Protein AF-A0A960XLK5-F1 (afdb_monomer)

pLDDT: mean 72.07, std 20.61, range [27.17, 97.19]

Foldseek 3Di:
DDDPQPKDKDKDAVDDDPDDDDPDPDADEPDDDDADKDKDFDAAQWKKFKWKDLDQVCPRHIDTQDMDHHNHRIHIYGGDDPPDGMIIIIIGTCVVVQQVWDWDDDDQFIKTAGNDAFKWKALDPVDPIDGDPPDDPGIDTDHDPPRDMDIDGDD

Sequence (155 aa):
DGRGFGGNLFIVGASPVLTPWQAAGGARALHGIGGPTIGVHGHAGEQYLLQGSATVDGSGGWTNLGLLSMTEDYDEFEITPPASGHRFLRLLTTEAFDPGLDIAPGTGGLILHWNSGVLESAPTVKGPWSAVPGASAPEHSLAPTGAGEFYRVRQ

Structure (mmCIF, N/CA/C/O backbone):
data_AF-A0A960XLK5-F1
#
_entry.id   AF-A0A960XLK5-F1
#
loop_
_atom_site.group_PDB
_atom_site.id
_atom_site.type_symbol
_atom_site.label_atom_id
_atom_site.label_alt_id
_atom_site.label_comp_id
_atom_site.label_asym_id
_atom_site.label_entity_id
_atom_site.label_seq_id
_atom_site.pdbx_PDB_ins_code
_atom_site.Cartn_x
_atom_site.Cartn_y
_atom_site.Cartn_z
_atom_site.occupancy
_atom_site.B_iso_or_equiv
_atom_site.auth_seq_id
_atom_site.auth_comp_id
_atom_site.auth_asym_id
_atom_site.auth_atom_id
_atom_site.pdbx_PDB_model_num
ATOM 1 N N . ASP A 1 1 ? 18.653 -11.010 16.904 1.00 32.41 1 ASP A N 1
ATOM 2 C CA . ASP A 1 1 ? 18.791 -12.108 15.932 1.00 32.41 1 ASP A CA 1
ATOM 3 C C . ASP A 1 1 ? 18.206 -11.730 14.593 1.00 32.41 1 ASP A C 1
ATOM 5 O O . ASP A 1 1 ? 17.065 -11.288 14.514 1.00 32.41 1 ASP A O 1
ATOM 9 N N . GLY A 1 2 ? 19.070 -11.755 13.580 1.00 36.84 2 GLY A N 1
ATOM 10 C CA . GLY A 1 2 ? 18.859 -11.126 12.283 1.00 36.84 2 GLY A CA 1
ATOM 11 C C . GLY A 1 2 ? 17.778 -11.803 11.451 1.00 36.84 2 GLY A C 1
ATOM 12 O O . GLY A 1 2 ? 17.891 -12.976 11.108 1.00 36.84 2 GLY A O 1
ATOM 13 N N . ARG A 1 3 ? 16.770 -11.024 11.057 1.00 29.72 3 ARG A N 1
ATOM 14 C CA . ARG A 1 3 ? 15.952 -11.332 9.884 1.00 29.72 3 ARG A CA 1
ATOM 15 C C . ARG A 1 3 ? 16.617 -10.638 8.702 1.00 29.72 3 ARG A C 1
ATOM 17 O O . ARG A 1 3 ? 16.526 -9.422 8.563 1.00 29.72 3 ARG A O 1
ATOM 24 N N . GLY A 1 4 ? 17.388 -11.396 7.928 1.00 27.17 4 GLY A N 1
ATOM 25 C CA . GLY A 1 4 ? 17.949 -10.908 6.676 1.00 27.17 4 GLY A CA 1
ATOM 26 C C . GLY A 1 4 ? 16.807 -10.577 5.723 1.00 27.17 4 GLY A C 1
ATOM 27 O O . GLY A 1 4 ? 15.987 -11.441 5.424 1.00 27.17 4 GLY A O 1
ATOM 28 N N . PHE A 1 5 ? 16.735 -9.328 5.272 1.00 31.38 5 PHE A N 1
ATOM 29 C CA . PHE A 1 5 ? 15.846 -8.934 4.187 1.00 31.38 5 PHE A CA 1
ATOM 30 C C . PHE A 1 5 ? 16.358 -9.601 2.906 1.00 31.38 5 PHE A C 1
ATOM 32 O O . PHE A 1 5 ? 17.310 -9.126 2.289 1.00 31.38 5 PHE A O 1
ATOM 39 N N . GLY A 1 6 ? 15.779 -10.750 2.555 1.00 30.56 6 GLY A N 1
ATOM 40 C CA . GLY A 1 6 ? 16.059 -11.474 1.317 1.00 30.56 6 GLY A CA 1
ATOM 41 C C . GLY A 1 6 ? 15.451 -10.742 0.127 1.00 30.56 6 GLY A C 1
ATOM 42 O O . GLY A 1 6 ? 14.412 -11.141 -0.381 1.00 30.56 6 GLY A O 1
ATOM 43 N N . GLY A 1 7 ? 16.066 -9.633 -0.275 1.00 35.34 7 GLY A N 1
ATOM 44 C CA . GLY A 1 7 ? 15.733 -8.924 -1.504 1.00 35.34 7 GLY A CA 1
ATOM 45 C C . GLY A 1 7 ? 16.830 -9.145 -2.536 1.00 35.34 7 GLY A C 1
ATOM 46 O O . GLY A 1 7 ? 18.003 -8.902 -2.257 1.00 35.34 7 GLY A O 1
ATOM 47 N N . ASN A 1 8 ? 16.458 -9.575 -3.740 1.00 48.22 8 ASN A N 1
ATOM 48 C CA . ASN A 1 8 ? 17.365 -9.530 -4.882 1.00 48.22 8 ASN A CA 1
ATOM 49 C C . ASN A 1 8 ? 17.561 -8.054 -5.284 1.00 48.22 8 ASN A C 1
ATOM 51 O O . ASN A 1 8 ? 16.585 -7.333 -5.509 1.00 48.22 8 ASN A O 1
ATOM 55 N N . LEU A 1 9 ? 18.814 -7.588 -5.312 1.00 47.75 9 LEU A N 1
ATOM 56 C CA . LEU A 1 9 ? 19.186 -6.249 -5.775 1.00 47.75 9 LEU A CA 1
ATOM 57 C C . LEU A 1 9 ? 19.424 -6.303 -7.283 1.00 47.75 9 LEU A C 1
ATOM 59 O O . LEU A 1 9 ? 20.339 -6.987 -7.740 1.00 47.75 9 LEU A O 1
ATOM 63 N N . PHE A 1 10 ? 18.649 -5.538 -8.044 1.00 58.59 10 PHE A N 1
ATOM 64 C CA . PHE A 1 10 ? 18.827 -5.416 -9.489 1.00 58.59 10 PHE A CA 1
ATOM 65 C C . PHE A 1 10 ? 19.336 -4.012 -9.829 1.00 58.59 10 PHE A C 1
ATOM 67 O O . PHE A 1 10 ? 18.843 -3.012 -9.301 1.00 58.59 10 PHE A O 1
ATOM 74 N N . ILE A 1 11 ? 20.330 -3.927 -10.714 1.00 50.28 11 ILE A N 1
ATOM 75 C CA . ILE A 1 11 ? 20.902 -2.660 -11.182 1.00 50.28 11 ILE A CA 1
ATOM 76 C C . ILE A 1 11 ? 20.377 -2.401 -12.590 1.00 50.28 11 ILE A C 1
ATOM 78 O O . ILE A 1 11 ? 20.726 -3.120 -13.523 1.00 50.28 11 ILE A O 1
ATOM 82 N N . VAL A 1 12 ? 19.578 -1.349 -12.756 1.00 49.34 12 VAL A N 1
ATOM 83 C CA . VAL A 1 12 ? 19.135 -0.878 -14.071 1.00 49.34 12 VAL A CA 1
ATOM 84 C C . VAL A 1 12 ? 19.897 0.405 -14.383 1.00 49.34 12 VAL A C 1
ATOM 86 O O . VAL A 1 12 ? 19.712 1.437 -13.740 1.00 49.34 12 VAL A O 1
ATOM 89 N N . GLY A 1 13 ? 20.803 0.348 -15.353 1.00 35.44 13 GLY A N 1
ATOM 90 C CA . GLY A 1 13 ? 21.462 1.532 -15.903 1.00 35.44 13 GLY A CA 1
ATOM 91 C C . GLY A 1 13 ? 21.178 1.662 -17.394 1.00 35.44 13 GLY A C 1
ATOM 92 O O . GLY A 1 13 ? 20.867 0.675 -18.052 1.00 35.44 13 GLY A O 1
ATOM 93 N N . ALA A 1 14 ? 21.365 2.865 -17.943 1.00 39.59 14 ALA A N 1
ATOM 94 C CA . ALA A 1 14 ? 21.342 3.096 -19.393 1.00 39.59 14 ALA A CA 1
ATOM 95 C C . ALA A 1 14 ? 22.438 2.300 -20.143 1.00 39.59 14 ALA A C 1
ATOM 97 O O . ALA A 1 14 ? 22.398 2.180 -21.363 1.00 39.59 14 ALA A O 1
ATOM 98 N N . SER A 1 15 ? 23.407 1.742 -19.409 1.00 40.72 15 SER A N 1
ATOM 99 C CA . SER A 1 15 ? 24.261 0.613 -19.789 1.00 40.72 15 SER A CA 1
ATOM 100 C C . SER A 1 15 ? 24.944 0.064 -18.530 1.00 40.72 15 SER A C 1
ATOM 102 O O . SER A 1 15 ? 25.762 0.760 -17.928 1.00 40.72 15 SER A O 1
ATOM 104 N N . PRO A 1 16 ? 24.595 -1.154 -18.091 1.00 33.88 16 PRO A N 1
ATOM 105 C CA . PRO A 1 16 ? 25.636 -2.099 -17.713 1.00 33.88 16 PRO A CA 1
ATOM 106 C C . PRO A 1 16 ? 25.314 -3.496 -18.257 1.00 33.88 16 PRO A C 1
ATOM 108 O O . PRO A 1 16 ? 24.254 -4.065 -18.012 1.00 33.88 16 PRO A O 1
ATOM 111 N N . VAL A 1 17 ? 26.263 -4.056 -19.003 1.00 36.41 17 VAL A N 1
ATOM 112 C CA . VAL A 1 17 ? 26.255 -5.464 -19.399 1.00 36.41 17 VAL A CA 1
ATOM 113 C C . VAL A 1 17 ? 26.544 -6.318 -18.168 1.00 36.41 17 VAL A C 1
ATOM 115 O O . VAL A 1 17 ? 27.634 -6.214 -17.617 1.00 36.41 17 VAL A O 1
ATOM 118 N N . LEU A 1 18 ? 25.608 -7.198 -17.814 1.00 29.12 18 LEU A N 1
ATOM 119 C CA . LEU A 1 18 ? 25.865 -8.600 -17.456 1.00 29.12 18 LEU A CA 1
ATOM 120 C C . LEU A 1 18 ? 24.699 -9.430 -18.042 1.00 29.12 18 LEU A C 1
ATOM 122 O O . LEU A 1 18 ? 23.699 -9.686 -17.387 1.00 29.12 18 LEU A O 1
ATOM 126 N N . THR A 1 19 ? 24.778 -9.725 -19.341 1.00 29.92 19 THR A N 1
ATOM 127 C CA . THR A 1 19 ? 23.780 -10.434 -20.180 1.00 29.92 19 THR A CA 1
ATOM 128 C C . THR A 1 19 ? 23.570 -11.922 -19.811 1.00 29.92 19 THR A C 1
ATOM 130 O O . THR A 1 19 ? 24.454 -12.480 -19.164 1.00 29.92 19 THR A O 1
ATOM 133 N N . PRO A 1 20 ? 22.501 -12.613 -20.291 1.00 33.09 20 PRO A N 1
ATOM 13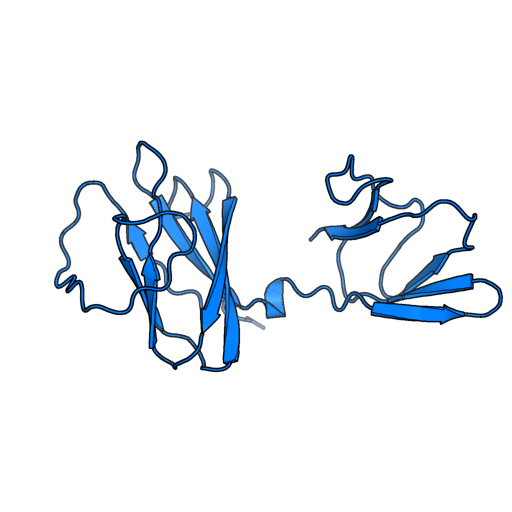4 C CA . PRO A 1 20 ? 21.582 -12.208 -21.352 1.00 33.09 20 PRO A CA 1
ATOM 135 C C . PRO A 1 20 ? 20.151 -11.979 -20.868 1.00 33.09 20 PRO A C 1
ATOM 137 O O . PRO A 1 20 ? 19.408 -12.886 -20.518 1.00 33.09 20 PRO A O 1
ATOM 140 N N . TRP A 1 21 ? 19.773 -10.714 -20.978 1.00 45.22 21 TRP A N 1
ATOM 141 C CA . TRP A 1 21 ? 18.425 -10.282 -21.288 1.00 45.22 21 TRP A CA 1
ATOM 142 C C . TRP A 1 21 ? 17.925 -11.055 -22.521 1.00 45.22 21 TRP A C 1
ATOM 144 O O . TRP A 1 21 ? 18.449 -10.876 -23.624 1.00 45.22 21 TRP A O 1
ATOM 154 N N . GLN A 1 22 ? 16.945 -11.932 -22.341 1.00 27.25 22 GLN A N 1
ATOM 155 C CA . GLN A 1 22 ? 16.116 -12.415 -23.435 1.00 27.25 22 GLN A CA 1
ATOM 156 C C . GLN A 1 22 ? 14.695 -11.963 -23.146 1.00 27.25 22 GLN A C 1
ATOM 158 O O . GLN A 1 22 ? 14.089 -12.407 -22.185 1.00 27.25 22 GLN A O 1
ATOM 163 N N . ALA A 1 23 ? 14.183 -11.064 -23.984 1.00 36.81 23 ALA A N 1
ATOM 164 C CA . ALA A 1 23 ? 12.753 -10.843 -24.076 1.00 36.81 23 ALA A CA 1
ATOM 165 C C . ALA A 1 23 ? 12.138 -12.128 -24.646 1.00 36.81 23 ALA A C 1
ATOM 167 O O . ALA A 1 23 ? 12.244 -12.386 -25.848 1.00 36.81 23 ALA A O 1
ATOM 168 N N . ALA A 1 24 ? 11.544 -12.952 -23.788 1.00 28.06 24 ALA A N 1
ATOM 169 C CA . ALA A 1 24 ? 10.701 -14.058 -24.206 1.00 28.06 24 ALA A CA 1
ATOM 170 C C . ALA A 1 24 ? 9.245 -13.672 -23.925 1.00 28.06 24 ALA A C 1
ATOM 172 O O . ALA A 1 24 ? 8.898 -13.197 -22.850 1.00 28.06 24 ALA A O 1
ATOM 173 N N . GLY A 1 25 ? 8.400 -13.784 -24.951 1.00 32.41 25 GLY A N 1
ATOM 174 C CA . GLY A 1 25 ? 7.017 -13.318 -24.916 1.00 32.41 25 GLY A CA 1
ATOM 175 C C . GLY A 1 25 ? 6.244 -13.856 -23.711 1.00 32.41 25 GLY A C 1
ATOM 176 O O . GLY A 1 25 ? 6.167 -15.063 -23.511 1.00 32.41 25 GLY A O 1
ATOM 177 N N . GLY A 1 26 ? 5.653 -12.944 -22.940 1.00 39.75 26 GLY A N 1
ATOM 178 C CA . GLY A 1 26 ? 4.868 -13.284 -21.752 1.00 39.75 26 GLY A CA 1
ATOM 179 C C . GLY A 1 26 ? 4.829 -12.201 -20.675 1.00 39.75 26 GLY A C 1
ATOM 180 O O . GLY A 1 26 ? 3.978 -12.282 -19.793 1.00 39.75 26 GLY A O 1
ATOM 181 N N . ALA A 1 27 ? 5.697 -11.183 -20.760 1.00 44.31 27 ALA A N 1
ATOM 182 C CA . ALA A 1 27 ? 5.802 -10.129 -19.753 1.00 44.31 27 ALA A CA 1
ATOM 183 C C . ALA A 1 27 ? 4.438 -9.516 -19.394 1.00 44.31 27 ALA A C 1
ATOM 185 O O . ALA A 1 27 ? 3.703 -9.005 -20.246 1.00 44.31 27 ALA A O 1
ATOM 186 N N . ARG A 1 28 ? 4.103 -9.568 -18.102 1.00 54.94 28 ARG A N 1
ATOM 187 C CA . ARG A 1 28 ? 2.903 -8.928 -17.561 1.00 54.94 28 ARG A CA 1
ATOM 188 C C . ARG A 1 28 ? 3.218 -7.455 -17.317 1.00 54.94 28 ARG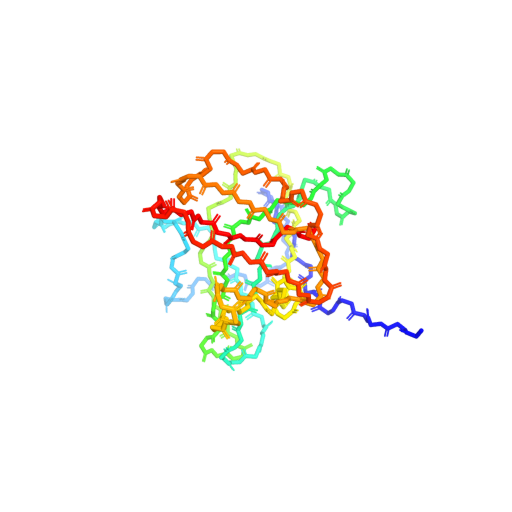 A C 1
ATOM 190 O O . ARG A 1 28 ? 4.087 -7.118 -16.513 1.00 54.94 28 ARG A O 1
ATOM 197 N N . ALA A 1 29 ? 2.532 -6.580 -18.047 1.00 47.41 29 ALA A N 1
ATOM 198 C CA . ALA A 1 29 ? 2.761 -5.145 -17.978 1.00 47.41 29 ALA A CA 1
ATOM 199 C C . ALA A 1 29 ? 2.315 -4.570 -16.628 1.00 47.41 29 ALA A C 1
ATOM 201 O O . ALA A 1 29 ? 1.137 -4.646 -16.280 1.00 47.41 29 ALA A O 1
ATOM 202 N N . LEU A 1 30 ? 3.238 -3.944 -15.891 1.00 48.41 30 LEU A N 1
ATOM 203 C CA . LEU A 1 30 ? 2.884 -3.170 -14.696 1.00 48.41 30 LEU A CA 1
ATOM 204 C C . LEU A 1 30 ? 2.330 -1.794 -15.060 1.00 48.41 30 LEU A C 1
ATOM 206 O O . LEU A 1 30 ? 1.481 -1.291 -14.340 1.00 48.41 30 LEU A O 1
ATOM 210 N N . HIS A 1 31 ? 2.777 -1.200 -16.172 1.00 43.72 31 HIS A N 1
ATOM 211 C CA . HIS A 1 31 ? 2.223 0.017 -16.774 1.00 43.72 31 HIS A CA 1
ATOM 212 C C . HIS A 1 31 ? 2.877 0.247 -18.150 1.00 43.72 31 HIS A C 1
ATOM 214 O O . HIS A 1 31 ? 4.062 0.568 -18.208 1.00 43.72 31 HIS A O 1
ATOM 220 N N . GLY A 1 32 ? 2.097 0.157 -19.235 1.00 42.12 32 GLY A N 1
ATOM 221 C CA . GLY A 1 32 ? 2.547 0.468 -20.603 1.00 42.12 32 GLY A CA 1
ATOM 222 C C . GLY A 1 32 ? 3.092 -0.731 -21.384 1.00 42.12 32 GLY A C 1
ATOM 223 O O . GLY A 1 32 ? 3.332 -1.776 -20.802 1.00 42.12 32 GLY A O 1
ATOM 224 N N . ILE A 1 33 ? 3.189 -0.573 -22.710 1.00 44.25 33 ILE A N 1
ATOM 225 C CA . ILE A 1 33 ? 3.622 -1.593 -23.677 1.00 44.25 33 ILE A CA 1
ATOM 226 C C . ILE A 1 33 ? 4.976 -1.144 -24.256 1.00 44.25 33 ILE A C 1
ATOM 228 O O . ILE A 1 33 ? 5.039 -0.067 -24.855 1.00 44.25 33 ILE A O 1
ATOM 232 N N . GLY A 1 34 ? 6.029 -1.957 -24.131 1.00 52.69 34 GLY A N 1
ATOM 233 C CA . GLY A 1 34 ? 7.333 -1.780 -24.793 1.00 52.69 34 GLY A CA 1
ATOM 234 C C . GLY A 1 34 ? 8.518 -1.298 -23.933 1.00 52.69 34 GLY A C 1
ATOM 235 O O . GLY A 1 34 ? 9.516 -0.845 -24.494 1.00 52.69 34 GLY A O 1
ATOM 236 N N . GLY A 1 35 ? 8.434 -1.356 -22.604 1.00 57.41 35 GLY A N 1
ATOM 237 C CA . GLY A 1 35 ? 9.512 -1.06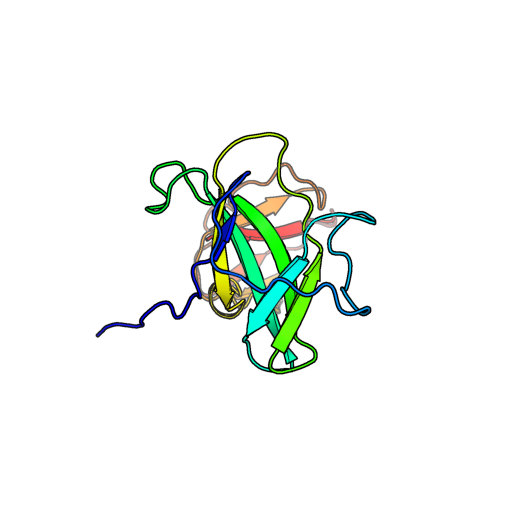8 -21.655 1.00 57.41 35 GLY A CA 1
ATOM 238 C C . GLY A 1 35 ? 10.448 -2.257 -21.371 1.00 57.41 35 GLY A C 1
ATOM 239 O O . GLY A 1 35 ? 10.199 -3.381 -21.807 1.00 57.41 35 GLY A O 1
ATOM 240 N N . PRO A 1 36 ? 11.563 -2.028 -20.652 1.00 62.16 36 PRO A N 1
ATOM 241 C CA . PRO A 1 36 ? 12.453 -3.096 -20.217 1.00 62.16 36 PRO A CA 1
ATOM 242 C C . PRO A 1 36 ? 11.770 -4.098 -19.282 1.00 62.16 36 PRO A C 1
ATOM 244 O O . PRO A 1 36 ? 11.014 -3.706 -18.395 1.00 62.16 36 PRO A O 1
ATOM 247 N N . THR A 1 37 ? 12.088 -5.385 -19.439 1.00 68.56 37 THR A N 1
ATOM 248 C CA . THR A 1 37 ? 11.644 -6.439 -18.524 1.00 68.56 37 THR A CA 1
ATOM 249 C C . THR A 1 37 ? 12.683 -6.719 -17.441 1.00 68.56 37 THR A C 1
ATOM 251 O O . THR A 1 37 ? 13.898 -6.614 -17.651 1.00 68.56 37 THR A O 1
ATOM 254 N N . ILE A 1 38 ? 12.196 -7.071 -16.255 1.00 73.50 38 ILE A N 1
ATOM 255 C CA . ILE A 1 38 ? 12.991 -7.648 -15.174 1.00 73.50 38 ILE A CA 1
ATOM 256 C C . ILE A 1 38 ? 12.522 -9.081 -14.936 1.00 73.50 38 ILE A C 1
ATOM 258 O O . ILE A 1 38 ? 11.328 -9.324 -14.786 1.00 73.50 38 ILE A O 1
ATOM 262 N N . GLY A 1 39 ? 13.467 -10.018 -14.905 1.00 77.94 39 GLY A N 1
ATOM 263 C CA . GLY A 1 39 ? 13.221 -11.376 -14.431 1.00 77.94 39 GLY A CA 1
ATOM 264 C C . GLY A 1 39 ? 13.352 -11.412 -12.915 1.00 77.94 39 GLY A C 1
ATOM 265 O O . GLY A 1 39 ? 14.360 -10.961 -12.364 1.00 77.94 39 GLY A O 1
ATOM 266 N N . VAL A 1 40 ? 12.337 -11.929 -12.240 1.00 77.94 40 VAL A N 1
ATOM 267 C CA . VAL A 1 40 ? 12.246 -11.971 -10.785 1.00 77.94 40 VAL A CA 1
ATOM 268 C C . VAL A 1 40 ? 12.090 -13.414 -10.347 1.00 77.94 40 VAL A C 1
ATOM 270 O O . VAL A 1 40 ? 11.183 -14.098 -10.796 1.00 77.94 40 VAL A O 1
ATOM 273 N N . HIS A 1 41 ? 12.954 -13.857 -9.435 1.00 76.94 41 HIS A N 1
ATOM 274 C CA . HIS A 1 41 ? 12.741 -15.093 -8.692 1.00 76.94 41 HIS A CA 1
ATOM 275 C C . HIS A 1 41 ? 12.026 -14.788 -7.374 1.00 76.94 41 HIS A C 1
ATOM 277 O O . HIS A 1 41 ? 12.464 -13.908 -6.625 1.00 76.94 41 HIS A O 1
ATOM 283 N N . GLY A 1 42 ? 10.957 -15.526 -7.100 1.00 76.31 42 GLY A N 1
ATOM 284 C CA . GLY A 1 42 ? 10.122 -15.426 -5.906 1.00 76.31 42 GLY A CA 1
ATOM 285 C C . GLY A 1 42 ? 9.443 -16.764 -5.619 1.00 76.31 42 GLY A C 1
ATOM 286 O O . GLY A 1 42 ? 9.881 -17.791 -6.127 1.00 76.31 42 GLY A O 1
ATOM 287 N N . HIS A 1 43 ? 8.392 -16.757 -4.805 1.00 74.94 43 HIS A N 1
ATOM 288 C CA . HIS A 1 43 ? 7.538 -17.928 -4.605 1.00 74.94 43 HIS A CA 1
ATOM 289 C C . HIS A 1 43 ? 6.206 -17.738 -5.321 1.00 74.94 43 HIS A C 1
ATOM 291 O O . HIS A 1 43 ? 5.581 -16.684 -5.194 1.00 74.94 43 HIS A O 1
ATOM 297 N N . ALA A 1 44 ? 5.755 -18.758 -6.047 1.00 79.94 44 ALA A N 1
ATOM 298 C CA . ALA A 1 44 ? 4.439 -18.745 -6.674 1.00 79.94 44 ALA A CA 1
ATOM 299 C C . ALA A 1 44 ? 3.329 -18.468 -5.638 1.00 79.94 44 ALA A C 1
ATOM 301 O O . ALA A 1 44 ? 3.266 -19.107 -4.588 1.00 79.94 44 ALA A O 1
ATOM 302 N N . GLY A 1 45 ? 2.436 -17.525 -5.947 1.00 77.25 45 GLY A N 1
ATOM 303 C CA . GLY A 1 45 ? 1.347 -17.087 -5.068 1.00 77.25 45 GLY A CA 1
ATOM 304 C C . GLY A 1 45 ? 1.701 -15.926 -4.135 1.00 77.25 45 GLY A C 1
ATOM 305 O O . GLY A 1 45 ? 0.788 -15.305 -3.592 1.00 77.25 45 GLY A O 1
ATOM 306 N N . GLU A 1 46 ? 2.982 -15.584 -3.992 1.00 77.31 46 GLU A N 1
ATOM 307 C CA . GLU A 1 46 ? 3.420 -14.455 -3.172 1.00 77.31 46 GLU A CA 1
ATOM 308 C C . GLU A 1 46 ? 3.355 -13.126 -3.926 1.00 77.31 46 GLU A C 1
ATOM 310 O O . GLU A 1 46 ? 3.436 -13.050 -5.161 1.00 77.31 46 GLU A O 1
ATOM 315 N N . GLN A 1 47 ? 3.251 -12.045 -3.155 1.00 78.44 47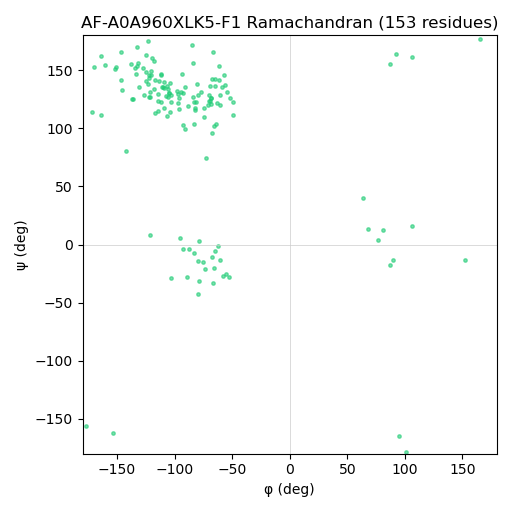 GLN A N 1
ATOM 316 C CA . GLN A 1 47 ? 3.357 -10.690 -3.672 1.00 78.44 47 GLN A CA 1
ATOM 317 C C . GLN A 1 47 ? 4.633 -10.010 -3.173 1.00 78.44 47 GLN A C 1
ATOM 319 O O . GLN A 1 47 ? 5.112 -10.226 -2.057 1.00 78.44 47 GLN A O 1
ATOM 324 N N . TYR A 1 48 ? 5.188 -9.145 -4.019 1.00 77.94 48 TYR A N 1
ATOM 325 C CA . TYR A 1 48 ? 6.383 -8.372 -3.709 1.00 77.94 48 TYR A CA 1
ATOM 326 C C . TYR A 1 48 ? 6.167 -6.900 -4.031 1.00 77.94 48 TYR A C 1
ATOM 328 O O . TYR A 1 48 ? 5.671 -6.542 -5.097 1.00 77.94 48 TYR A O 1
ATOM 336 N N . LEU A 1 49 ? 6.590 -6.018 -3.131 1.00 75.50 49 LEU A N 1
ATOM 337 C CA . LEU A 1 49 ? 6.669 -4.592 -3.406 1.00 75.50 49 LEU A CA 1
ATOM 338 C C . LEU A 1 49 ? 7.975 -4.298 -4.147 1.00 75.50 49 LEU A C 1
ATOM 340 O O . LEU A 1 49 ? 9.067 -4.486 -3.604 1.00 75.50 49 LEU A O 1
ATOM 344 N N . LEU A 1 50 ? 7.861 -3.795 -5.373 1.00 81.56 50 LEU A N 1
ATOM 345 C CA . LEU A 1 50 ? 8.989 -3.288 -6.139 1.00 81.56 50 LEU A CA 1
ATOM 346 C C . LEU A 1 50 ? 9.266 -1.844 -5.726 1.00 81.56 50 LEU A C 1
ATOM 348 O O . LEU A 1 50 ? 8.406 -0.968 -5.855 1.00 81.56 50 LEU A O 1
ATOM 352 N N . GLN A 1 51 ? 10.485 -1.584 -5.268 1.00 78.19 51 GLN A N 1
ATOM 353 C CA . GLN A 1 51 ? 10.950 -0.239 -4.948 1.00 78.19 51 GLN A CA 1
ATOM 354 C C . GLN A 1 51 ? 12.168 0.142 -5.779 1.00 78.19 51 GLN A C 1
ATOM 356 O O . GLN A 1 51 ? 12.997 -0.703 -6.105 1.00 78.19 51 GLN A O 1
ATOM 361 N N . GLY A 1 52 ? 12.293 1.436 -6.069 1.00 79.06 52 GLY A N 1
ATOM 362 C CA . GLY A 1 52 ? 13.431 2.015 -6.771 1.00 79.06 52 GLY A CA 1
ATOM 363 C C . GLY A 1 52 ? 14.120 3.114 -5.970 1.00 79.06 52 GLY A C 1
ATOM 364 O O . GLY A 1 52 ? 13.456 3.929 -5.329 1.00 79.06 52 GLY A O 1
ATOM 365 N N . SER A 1 53 ? 15.445 3.184 -6.066 1.00 79.38 53 SER A N 1
ATOM 366 C CA . SER A 1 53 ? 16.256 4.295 -5.563 1.00 79.38 53 SER A CA 1
ATOM 367 C C . SER A 1 53 ? 17.255 4.778 -6.614 1.00 79.38 53 SER A C 1
ATOM 369 O O . SER A 1 53 ? 17.615 4.042 -7.534 1.00 79.38 53 SER A O 1
ATOM 371 N N . ALA A 1 54 ? 17.688 6.032 -6.490 1.00 78.62 54 ALA A N 1
ATOM 372 C CA . ALA A 1 54 ? 18.784 6.587 -7.284 1.00 78.62 54 ALA A CA 1
ATOM 373 C C . ALA A 1 54 ? 20.168 6.177 -6.742 1.00 78.62 54 ALA A C 1
ATOM 375 O O . ALA A 1 54 ? 21.165 6.325 -7.446 1.00 78.62 54 ALA A O 1
ATOM 376 N N . THR A 1 55 ? 20.241 5.656 -5.511 1.00 77.75 55 THR A N 1
ATOM 377 C CA . THR A 1 55 ? 21.487 5.215 -4.871 1.00 77.75 55 THR A CA 1
ATOM 378 C C . THR A 1 55 ? 21.378 3.763 -4.409 1.00 77.75 55 THR A C 1
ATOM 380 O O . THR A 1 55 ? 20.300 3.292 -4.052 1.00 77.75 55 THR A O 1
ATOM 383 N N . VAL A 1 56 ? 22.495 3.030 -4.428 1.00 76.19 56 VAL A N 1
ATOM 384 C CA . VAL A 1 56 ? 22.517 1.599 -4.064 1.00 76.19 56 VAL A CA 1
ATOM 385 C C . VAL A 1 56 ? 22.207 1.370 -2.587 1.00 76.19 56 VAL A C 1
ATOM 387 O O . VAL A 1 56 ? 21.581 0.382 -2.218 1.00 76.19 56 VAL A O 1
ATOM 390 N N . ASP A 1 57 ? 22.627 2.312 -1.748 1.00 77.06 57 ASP A N 1
ATOM 391 C CA . ASP A 1 57 ? 22.430 2.304 -0.302 1.00 77.06 57 ASP A CA 1
ATOM 392 C C . ASP A 1 57 ? 21.050 2.837 0.114 1.00 77.06 57 ASP A C 1
ATOM 394 O O . ASP A 1 57 ? 20.689 2.780 1.288 1.00 77.06 57 ASP A O 1
ATOM 398 N N . GLY A 1 58 ? 20.269 3.369 -0.831 1.00 73.69 58 GLY A N 1
ATOM 399 C CA . GLY A 1 58 ? 18.985 3.992 -0.547 1.00 73.69 58 GLY A CA 1
ATOM 400 C C . GLY A 1 58 ? 19.062 5.292 0.247 1.00 73.69 58 GLY A C 1
ATOM 401 O O . GLY A 1 58 ? 18.027 5.742 0.735 1.00 73.69 58 GLY A O 1
ATOM 402 N N . SER A 1 59 ? 20.239 5.910 0.390 1.00 76.38 59 SER A N 1
ATOM 403 C CA . SER A 1 59 ? 20.401 7.207 1.067 1.00 76.38 59 SER A CA 1
ATOM 404 C C . SER A 1 59 ? 19.561 8.322 0.430 1.00 76.38 59 SER A C 1
ATOM 406 O O . SER A 1 59 ? 19.114 9.229 1.127 1.00 76.38 59 SER A O 1
ATOM 408 N N . GLY A 1 60 ? 19.264 8.220 -0.871 1.00 72.56 60 GLY A N 1
ATOM 409 C CA . GLY A 1 60 ? 18.312 9.090 -1.573 1.00 72.56 60 GLY A CA 1
ATOM 410 C C . GLY A 1 60 ? 16.830 8.741 -1.364 1.00 72.56 60 GLY A C 1
ATOM 411 O O . GLY A 1 60 ? 15.968 9.360 -1.983 1.00 72.56 60 GLY A O 1
ATOM 412 N N . GLY A 1 61 ? 16.524 7.745 -0.529 1.00 78.62 61 GLY A N 1
ATOM 413 C CA . GLY A 1 61 ? 15.187 7.202 -0.308 1.00 78.62 61 GLY A CA 1
ATOM 414 C C . GLY A 1 61 ? 14.801 6.100 -1.300 1.00 78.62 61 GLY A C 1
ATOM 415 O O . GLY A 1 61 ? 15.310 6.021 -2.422 1.00 78.62 61 GLY A O 1
ATOM 416 N N . TRP A 1 62 ? 13.871 5.242 -0.877 1.00 77.81 62 TRP A N 1
ATOM 417 C CA . TRP A 1 62 ? 13.242 4.214 -1.710 1.00 77.81 62 TRP A CA 1
ATOM 418 C C . TRP A 1 62 ? 11.824 4.649 -2.076 1.00 77.81 62 TRP A C 1
ATOM 420 O O . TRP A 1 62 ? 11.054 5.051 -1.209 1.00 77.81 62 TRP A O 1
ATOM 430 N N . THR A 1 63 ? 11.476 4.573 -3.359 1.00 74.69 63 THR A N 1
ATOM 431 C CA . THR A 1 63 ? 10.137 4.903 -3.871 1.00 74.69 63 THR A CA 1
ATOM 432 C C . THR A 1 63 ? 9.430 3.640 -4.339 1.00 74.69 63 THR A C 1
ATOM 434 O O . THR A 1 63 ? 10.033 2.833 -5.043 1.00 74.69 63 THR A O 1
ATOM 437 N N . ASN A 1 64 ? 8.153 3.484 -3.994 1.00 76.06 64 ASN A N 1
ATOM 438 C CA . ASN A 1 64 ? 7.324 2.376 -4.471 1.00 76.06 64 ASN A CA 1
ATOM 439 C C . ASN A 1 64 ? 7.052 2.526 -5.971 1.00 76.06 64 ASN A C 1
ATOM 441 O O . ASN A 1 64 ? 6.562 3.566 -6.407 1.00 76.06 64 ASN A O 1
ATOM 445 N N . LEU A 1 65 ? 7.369 1.487 -6.743 1.00 73.56 65 LEU A N 1
ATOM 446 C CA . LEU A 1 65 ? 7.142 1.434 -8.188 1.00 73.56 65 LEU A CA 1
ATOM 447 C C . LEU A 1 65 ? 5.925 0.578 -8.550 1.00 73.56 65 LEU A C 1
ATOM 449 O O . LEU A 1 65 ? 5.285 0.842 -9.562 1.00 73.56 65 LEU A O 1
ATOM 453 N N . GLY A 1 66 ? 5.590 -0.421 -7.731 1.00 74.12 66 GLY A N 1
ATOM 454 C CA . GLY A 1 66 ? 4.421 -1.267 -7.953 1.00 74.12 66 GLY A CA 1
ATOM 455 C C . GLY A 1 66 ? 4.433 -2.538 -7.112 1.00 74.12 66 GLY A C 1
ATOM 456 O O . GLY A 1 66 ? 5.391 -2.805 -6.389 1.00 74.12 66 GLY A O 1
ATOM 457 N N . LEU A 1 67 ? 3.357 -3.312 -7.225 1.00 77.38 67 LEU A N 1
ATOM 458 C CA . LEU A 1 67 ? 3.232 -4.646 -6.643 1.00 77.38 67 LEU A CA 1
ATOM 459 C C . LEU A 1 67 ? 3.408 -5.693 -7.740 1.00 77.38 67 LEU A C 1
ATOM 461 O O . LEU A 1 67 ? 2.739 -5.632 -8.770 1.00 77.38 67 LEU A O 1
ATOM 465 N N . LEU A 1 68 ? 4.291 -6.653 -7.500 1.00 79.19 68 LEU A N 1
ATOM 466 C CA . LEU A 1 68 ? 4.487 -7.836 -8.327 1.00 79.19 68 LEU A CA 1
ATOM 467 C C . LEU A 1 68 ? 3.691 -8.975 -7.704 1.00 79.19 68 LEU A C 1
ATOM 469 O O . LEU A 1 68 ? 3.810 -9.211 -6.506 1.00 79.19 68 LEU A O 1
ATOM 473 N N . SER A 1 69 ? 2.874 -9.665 -8.492 1.00 82.06 69 SER A N 1
ATOM 474 C CA . SER A 1 69 ? 2.216 -10.904 -8.064 1.00 82.06 69 SER A CA 1
ATOM 475 C C . SER A 1 69 ? 2.848 -12.057 -8.820 1.00 82.06 69 SER A C 1
ATOM 477 O O . SER A 1 69 ? 2.755 -12.079 -10.048 1.00 82.06 69 SER A O 1
ATOM 479 N N . MET A 1 70 ? 3.482 -12.972 -8.092 1.00 78.12 70 MET A N 1
ATOM 480 C CA . MET A 1 70 ? 4.162 -14.119 -8.680 1.00 78.12 70 MET A CA 1
ATOM 481 C C . MET A 1 70 ? 3.146 -15.217 -9.002 1.00 78.12 70 MET A C 1
ATOM 483 O O . MET A 1 70 ? 2.419 -15.691 -8.128 1.00 78.12 70 MET A O 1
ATOM 487 N N . THR A 1 71 ? 3.081 -15.623 -10.261 1.00 81.62 71 THR A N 1
ATOM 488 C CA . THR A 1 71 ? 2.372 -16.817 -10.727 1.00 81.62 71 THR A CA 1
ATOM 489 C C . THR A 1 71 ? 3.245 -18.063 -10.710 1.00 81.62 71 THR A C 1
ATOM 491 O O . THR A 1 71 ? 2.720 -19.158 -10.519 1.00 81.62 71 THR A O 1
ATOM 494 N N . GLU A 1 72 ? 4.554 -17.895 -10.862 1.00 83.44 72 GLU A N 1
ATOM 495 C CA . GLU A 1 72 ? 5.552 -18.962 -10.832 1.00 83.44 72 GLU A CA 1
ATOM 496 C C . GLU A 1 72 ? 6.724 -18.549 -9.927 1.00 83.44 72 GLU A C 1
ATOM 498 O O . GLU A 1 72 ? 6.838 -17.394 -9.518 1.00 83.44 72 GLU A O 1
ATOM 503 N N . ASP A 1 73 ? 7.630 -19.478 -9.615 1.00 78.50 73 ASP A N 1
ATOM 504 C CA . ASP A 1 73 ? 8.840 -19.150 -8.840 1.00 78.50 73 ASP A CA 1
ATOM 505 C C . ASP A 1 73 ? 9.817 -18.244 -9.625 1.00 78.50 73 ASP A C 1
ATOM 507 O O . ASP A 1 73 ? 10.778 -17.699 -9.074 1.00 78.50 73 ASP A O 1
ATOM 511 N N . TYR A 1 74 ? 9.570 -18.069 -10.925 1.00 81.44 74 TYR A N 1
ATOM 512 C CA . TYR A 1 74 ? 10.215 -17.092 -11.787 1.00 81.44 74 TYR A CA 1
ATOM 513 C C . TYR A 1 74 ? 9.167 -16.413 -12.666 1.00 81.44 74 TYR A C 1
ATOM 515 O O . TYR A 1 74 ? 8.469 -17.095 -13.402 1.00 81.44 74 TYR A O 1
ATOM 523 N N . ASP A 1 75 ? 9.109 -15.085 -12.643 1.00 77.44 75 ASP A N 1
ATOM 524 C CA . ASP A 1 75 ? 8.255 -14.309 -13.542 1.00 77.44 75 ASP A CA 1
ATOM 525 C C . ASP A 1 75 ? 9.012 -13.127 -14.144 1.00 77.44 75 ASP A C 1
ATOM 527 O O . ASP A 1 75 ? 9.923 -12.554 -13.538 1.00 77.44 75 ASP A O 1
ATOM 531 N N . GLU A 1 76 ? 8.583 -12.723 -15.336 1.00 80.31 76 GLU A N 1
ATOM 532 C CA . GLU A 1 76 ? 9.068 -11.520 -16.001 1.00 80.31 76 GLU A CA 1
ATOM 533 C C . GLU A 1 76 ? 8.041 -10.388 -15.926 1.00 80.31 76 GLU A C 1
ATOM 535 O O . GLU A 1 76 ? 6.870 -10.536 -16.293 1.00 80.31 76 GLU A O 1
ATOM 540 N N . PHE A 1 77 ? 8.512 -9.215 -15.509 1.00 72.69 77 PHE A N 1
ATOM 541 C CA . PHE A 1 77 ? 7.689 -8.021 -15.368 1.00 72.69 77 PHE A CA 1
ATOM 542 C C . PHE A 1 77 ? 8.222 -6.889 -16.224 1.00 72.69 77 PHE A C 1
ATOM 544 O O . PHE A 1 77 ? 9.404 -6.552 -16.166 1.00 72.69 77 PHE A O 1
ATOM 551 N N . GLU A 1 78 ? 7.334 -6.259 -16.983 1.00 75.25 78 GLU A N 1
ATOM 552 C CA . GLU A 1 78 ? 7.674 -5.048 -17.717 1.00 75.25 78 GLU A CA 1
ATOM 553 C C . GLU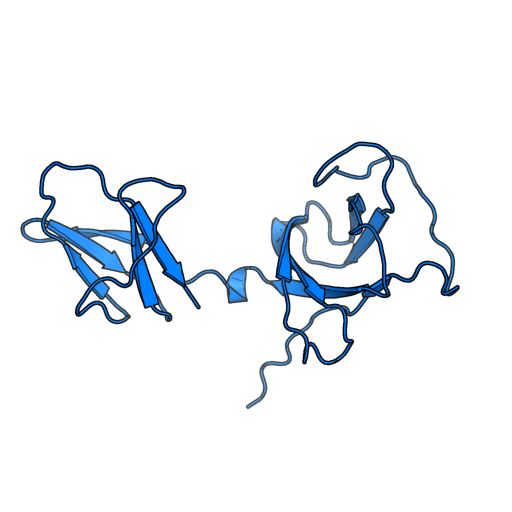 A 1 78 ? 7.646 -3.842 -16.776 1.00 75.25 78 GLU A C 1
ATOM 555 O O . GLU A 1 78 ? 6.653 -3.606 -16.081 1.00 75.25 78 GLU A O 1
ATOM 560 N N . ILE A 1 79 ? 8.723 -3.060 -16.773 1.00 68.00 79 ILE A N 1
ATOM 561 C CA . ILE A 1 79 ? 8.829 -1.834 -15.985 1.00 68.00 79 ILE A CA 1
ATOM 562 C C . ILE A 1 79 ? 8.994 -0.628 -16.908 1.00 68.00 79 ILE A C 1
ATOM 564 O O . ILE A 1 79 ? 9.726 -0.667 -17.894 1.00 68.00 79 ILE A O 1
ATOM 568 N N . THR A 1 80 ? 8.358 0.489 -16.553 1.00 64.81 80 THR A N 1
ATOM 569 C CA . THR A 1 80 ? 8.655 1.787 -17.171 1.00 64.81 80 THR A CA 1
ATOM 570 C C . THR A 1 80 ? 9.708 2.498 -16.315 1.00 64.81 80 THR A C 1
ATOM 572 O O . THR A 1 80 ? 9.371 3.011 -15.243 1.00 64.81 80 THR A O 1
ATOM 575 N N . PRO A 1 81 ? 10.992 2.528 -16.719 1.00 55.50 81 PRO A N 1
ATOM 576 C CA . PRO A 1 81 ? 12.008 3.240 -15.963 1.00 55.50 81 PRO A CA 1
ATOM 577 C C . PRO A 1 81 ? 11.746 4.755 -16.036 1.00 55.50 81 PRO A C 1
ATOM 579 O O . PRO A 1 81 ? 11.366 5.270 -17.090 1.00 55.50 81 PRO A O 1
ATOM 582 N N . PRO A 1 82 ? 11.969 5.511 -14.948 1.00 53.09 82 PRO A N 1
ATOM 583 C CA . PRO A 1 82 ? 11.908 6.969 -14.994 1.00 53.09 82 PRO A CA 1
ATOM 584 C C . PRO A 1 82 ? 12.953 7.542 -15.959 1.00 53.09 82 PRO A C 1
ATOM 586 O O . PRO A 1 82 ? 14.014 6.952 -16.149 1.00 53.09 82 PRO A O 1
ATOM 589 N N . ALA A 1 83 ? 12.679 8.726 -16.508 1.00 52.41 83 ALA A N 1
ATOM 590 C CA . ALA A 1 83 ? 13.355 9.279 -17.685 1.00 52.41 83 ALA A CA 1
ATOM 591 C C . ALA A 1 83 ? 14.881 9.552 -17.586 1.00 52.41 83 ALA A C 1
ATOM 593 O O . ALA A 1 83 ? 15.459 9.980 -18.582 1.00 52.41 83 ALA A O 1
ATOM 594 N N . SER A 1 84 ? 15.567 9.314 -16.458 1.00 51.28 84 SER A N 1
ATOM 595 C CA . SER A 1 84 ? 17.040 9.387 -16.376 1.00 51.28 84 SER A CA 1
ATOM 596 C C . SER A 1 84 ? 17.626 8.840 -15.058 1.00 51.28 84 SER A C 1
ATOM 598 O O . SER A 1 84 ? 16.984 8.886 -14.006 1.00 51.28 84 SER A O 1
ATOM 600 N N . GLY A 1 85 ? 18.879 8.355 -15.127 1.00 56.06 85 GLY A N 1
ATOM 601 C CA . GLY A 1 85 ? 19.718 7.935 -13.989 1.00 56.06 85 GLY A CA 1
ATOM 602 C C . GLY A 1 85 ? 19.893 6.417 -13.823 1.00 56.06 85 GLY A C 1
ATOM 603 O O . GLY A 1 85 ? 19.109 5.630 -14.349 1.00 56.06 85 GLY A O 1
ATOM 604 N N . HIS A 1 86 ? 20.925 5.998 -13.080 1.00 56.09 86 HIS A N 1
ATOM 605 C CA . HIS A 1 86 ? 20.990 4.630 -12.552 1.00 56.09 86 HIS A CA 1
ATOM 606 C C . HIS A 1 86 ? 19.846 4.429 -11.551 1.00 56.09 86 HIS A C 1
ATOM 608 O O . HIS A 1 86 ? 19.581 5.301 -10.721 1.00 56.09 86 HIS A O 1
ATOM 614 N N . ARG A 1 87 ? 19.167 3.286 -11.630 1.00 67.25 87 ARG A N 1
ATOM 615 C CA . ARG A 1 87 ? 18.114 2.884 -10.698 1.00 67.25 87 ARG A CA 1
ATOM 616 C C . ARG A 1 87 ? 18.515 1.572 -10.053 1.00 67.25 87 ARG A C 1
ATOM 618 O O . ARG A 1 87 ? 18.806 0.589 -10.731 1.00 67.25 87 ARG A O 1
ATOM 625 N N . PHE A 1 88 ? 18.498 1.572 -8.734 1.00 76.50 88 PHE A N 1
ATOM 626 C CA . PHE A 1 88 ? 18.634 0.372 -7.932 1.00 76.50 88 PHE A CA 1
ATOM 627 C C . PHE A 1 88 ? 17.237 -0.093 -7.581 1.00 76.50 88 PHE A C 1
ATOM 629 O O . PHE A 1 88 ? 16.431 0.700 -7.092 1.00 76.50 88 PHE A O 1
ATOM 636 N N . LEU A 1 89 ? 16.942 -1.351 -7.881 1.00 79.06 89 LEU A N 1
ATOM 637 C CA . LEU A 1 89 ? 15.658 -1.964 -7.596 1.00 79.06 89 LEU A CA 1
ATOM 638 C C . LEU A 1 89 ? 15.823 -2.981 -6.480 1.00 79.06 89 LEU A C 1
ATOM 640 O O . LEU A 1 89 ? 16.792 -3.742 -6.464 1.00 79.06 89 LEU A O 1
ATOM 644 N N . ARG A 1 90 ? 14.847 -3.019 -5.582 1.00 78.75 90 ARG A N 1
ATOM 645 C CA . ARG A 1 90 ? 14.726 -4.085 -4.592 1.00 78.75 90 ARG A CA 1
ATOM 646 C C . ARG A 1 90 ? 13.302 -4.602 -4.549 1.00 78.75 90 ARG A C 1
ATOM 648 O O . ARG A 1 90 ? 12.353 -3.866 -4.827 1.00 78.75 90 ARG A O 1
ATOM 655 N N . LEU A 1 91 ? 13.193 -5.854 -4.139 1.00 78.31 91 LEU A N 1
ATOM 656 C CA . LEU A 1 91 ? 11.937 -6.507 -3.816 1.00 78.31 91 LEU A CA 1
ATOM 657 C C . LEU A 1 91 ? 11.838 -6.656 -2.307 1.00 78.31 91 LEU A C 1
ATOM 659 O O . LEU A 1 91 ? 12.810 -7.026 -1.648 1.00 78.31 91 LEU A O 1
ATOM 663 N N . LEU A 1 92 ? 10.659 -6.365 -1.779 1.00 73.94 92 LEU A N 1
ATOM 664 C CA . LEU A 1 92 ? 10.290 -6.679 -0.409 1.00 73.94 92 LEU A CA 1
ATOM 665 C C . LEU A 1 92 ? 9.107 -7.628 -0.484 1.00 73.94 92 LEU A C 1
ATOM 667 O O . LEU A 1 92 ? 8.180 -7.364 -1.246 1.00 73.94 92 LEU A O 1
ATOM 671 N N . THR A 1 93 ? 9.126 -8.711 0.287 1.00 70.00 93 THR A N 1
ATOM 672 C CA . THR A 1 93 ? 7.925 -9.531 0.474 1.00 70.00 93 THR A CA 1
ATOM 673 C C . THR A 1 93 ? 6.808 -8.640 1.008 1.00 70.00 93 THR A C 1
ATOM 675 O O . THR A 1 93 ? 7.051 -7.790 1.870 1.00 70.00 93 THR A O 1
ATOM 678 N N . THR A 1 94 ? 5.587 -8.779 0.496 1.00 60.91 94 THR A N 1
ATOM 679 C CA . THR A 1 94 ? 4.459 -7.974 0.990 1.00 60.91 94 THR A CA 1
ATOM 680 C C . THR A 1 94 ? 4.101 -8.295 2.427 1.00 60.91 94 THR A C 1
ATOM 682 O O . THR A 1 94 ? 3.559 -7.422 3.088 1.00 60.91 94 THR A O 1
ATOM 685 N N . GLU A 1 95 ? 4.494 -9.456 2.961 1.00 55.12 95 GLU A N 1
ATOM 686 C CA . GLU A 1 95 ? 4.442 -9.715 4.406 1.00 55.12 95 GLU A CA 1
ATOM 687 C C . GLU A 1 95 ? 5.204 -8.659 5.229 1.00 55.12 95 GLU A C 1
ATOM 689 O O . GLU A 1 95 ? 4.875 -8.416 6.386 1.00 55.12 95 GLU A O 1
ATOM 694 N N . ALA A 1 96 ? 6.202 -7.981 4.645 1.00 52.91 96 ALA A N 1
ATOM 695 C CA . ALA A 1 96 ? 6.886 -6.870 5.302 1.00 52.91 96 ALA A CA 1
ATOM 696 C C . ALA A 1 96 ? 6.033 -5.589 5.373 1.00 52.91 96 ALA A C 1
ATOM 698 O O . ALA A 1 96 ? 6.324 -4.737 6.209 1.00 52.91 96 ALA A O 1
ATOM 699 N N . PHE A 1 97 ? 5.009 -5.453 4.520 1.00 58.69 97 PHE A N 1
ATOM 700 C CA . PHE A 1 97 ? 4.123 -4.286 4.424 1.00 58.69 97 PHE A CA 1
ATOM 701 C C . PHE A 1 97 ? 2.643 -4.613 4.655 1.00 58.69 97 PHE A C 1
ATOM 703 O O . PHE A 1 97 ? 1.795 -3.747 4.466 1.00 58.69 97 PHE A O 1
ATOM 710 N N . ASP A 1 98 ? 2.302 -5.833 5.068 1.00 69.81 98 ASP A N 1
ATOM 711 C CA . ASP A 1 98 ? 0.966 -6.114 5.567 1.00 69.81 98 ASP A CA 1
ATOM 712 C C . ASP A 1 98 ? 0.926 -5.714 7.047 1.00 69.81 98 ASP A C 1
ATOM 714 O O . ASP A 1 98 ? 1.469 -6.418 7.907 1.00 69.81 98 ASP A O 1
ATOM 718 N N . PRO A 1 99 ? 0.313 -4.569 7.394 1.00 76.88 99 PRO A N 1
ATOM 719 C CA . PRO A 1 99 ? 0.108 -4.231 8.788 1.00 76.88 99 PRO A CA 1
ATOM 720 C C . PRO A 1 99 ? -0.844 -5.222 9.471 1.00 76.88 99 PRO A C 1
ATOM 722 O O . PRO A 1 99 ? -1.038 -5.083 10.669 1.00 76.88 99 PRO A O 1
ATOM 725 N N . GLY A 1 100 ? -1.453 -6.181 8.767 1.00 86.06 100 GLY A N 1
ATOM 726 C CA . GLY A 1 100 ? -2.537 -7.007 9.280 1.00 86.06 100 GLY A CA 1
ATOM 727 C C . G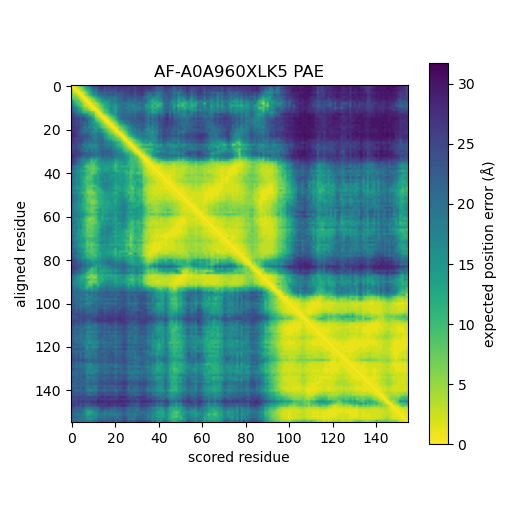LY A 1 100 ? -3.750 -6.146 9.596 1.00 86.06 100 GLY A C 1
ATOM 728 O O . GLY A 1 100 ? -4.330 -6.307 10.660 1.00 86.06 100 GLY A O 1
ATOM 729 N N . LEU A 1 101 ? -4.051 -5.159 8.738 1.00 91.69 101 LEU A N 1
ATOM 730 C CA . LEU A 1 101 ? -5.171 -4.252 8.977 1.00 91.69 101 LEU A CA 1
ATOM 731 C C . LEU A 1 101 ? -6.481 -4.987 8.698 1.00 91.69 101 LEU A C 1
ATOM 733 O O . LEU A 1 101 ? -6.823 -5.227 7.540 1.00 91.69 101 LEU A O 1
ATOM 737 N N . ASP A 1 102 ? -7.235 -5.269 9.750 1.00 94.56 102 ASP A N 1
ATOM 738 C CA . ASP A 1 102 ? -8.583 -5.814 9.662 1.00 94.56 102 ASP A CA 1
ATOM 739 C C . ASP A 1 102 ? -9.597 -4.952 10.420 1.00 94.56 102 ASP A C 1
ATOM 741 O O . ASP A 1 102 ? -9.249 -4.065 11.206 1.00 94.56 102 ASP A O 1
ATOM 745 N N . ILE A 1 103 ? -10.874 -5.172 10.109 1.00 93.88 103 ILE A N 1
ATOM 746 C CA . ILE A 1 103 ? -11.994 -4.472 10.726 1.00 93.88 103 ILE A CA 1
ATOM 747 C C . ILE A 1 103 ? -13.000 -5.477 11.275 1.00 93.88 103 ILE A C 1
ATOM 749 O O . ILE A 1 103 ? -13.478 -6.361 10.561 1.00 93.88 103 ILE A O 1
ATOM 753 N N . ALA A 1 104 ? -13.365 -5.293 12.539 1.00 93.56 104 ALA A N 1
ATOM 754 C CA . ALA A 1 104 ? -14.314 -6.125 13.257 1.00 93.56 104 ALA A CA 1
ATOM 755 C C . ALA A 1 104 ? -15.430 -5.274 13.893 1.00 93.56 104 ALA A C 1
ATOM 757 O O . ALA A 1 104 ? -15.224 -4.103 14.221 1.00 93.56 104 ALA A O 1
ATOM 758 N N . PRO A 1 105 ? -16.637 -5.827 14.091 1.00 92.25 105 PRO A N 1
ATOM 759 C CA . PRO A 1 105 ? -17.659 -5.177 14.903 1.00 92.25 105 PRO A CA 1
ATOM 760 C C . PRO A 1 105 ? -17.257 -5.180 16.387 1.00 92.25 105 PRO A C 1
ATOM 762 O O . PRO A 1 105 ? -16.823 -6.200 16.919 1.00 92.25 105 PRO A O 1
ATOM 765 N N . GLY A 1 106 ? -17.458 -4.053 17.069 1.00 88.69 106 GLY A N 1
ATOM 766 C CA . GLY A 1 106 ? -17.267 -3.902 18.513 1.00 88.69 106 GLY A CA 1
ATOM 767 C C . GLY A 1 106 ? -18.527 -3.404 19.217 1.00 88.69 106 GLY A C 1
ATOM 768 O O . GLY A 1 106 ? -19.533 -3.064 18.588 1.00 88.69 106 GLY A O 1
ATOM 769 N N . THR A 1 107 ? -18.487 -3.324 20.547 1.00 86.06 107 THR A N 1
ATOM 770 C CA . THR A 1 107 ? -19.607 -2.785 21.331 1.00 86.06 107 THR A CA 1
ATOM 771 C C . THR A 1 107 ? -19.816 -1.305 21.004 1.00 86.06 107 THR A C 1
ATOM 773 O O . THR A 1 107 ? -19.070 -0.448 21.464 1.00 86.06 107 THR A O 1
ATOM 776 N N . GLY A 1 108 ? -20.848 -1.001 20.213 1.00 81.25 108 GLY A N 1
ATOM 777 C CA . GLY A 1 108 ? -21.201 0.372 19.839 1.00 81.25 108 GLY A CA 1
ATOM 778 C C . GLY A 1 108 ? -20.377 0.967 18.693 1.00 81.25 108 GLY A C 1
ATOM 779 O O . GLY A 1 108 ? -20.462 2.173 18.468 1.00 81.25 108 GLY A O 1
ATOM 780 N N . GLY A 1 109 ? -19.606 0.159 17.957 1.00 90.00 109 GLY A N 1
ATOM 781 C CA . GLY A 1 109 ? -18.770 0.676 16.877 1.00 90.00 109 GLY A CA 1
ATOM 782 C C . GLY A 1 109 ? -18.005 -0.378 16.084 1.00 90.00 109 GLY A C 1
ATOM 783 O O . GLY A 1 109 ? -18.401 -1.540 16.007 1.00 90.00 109 GLY A O 1
ATOM 784 N N . LEU A 1 110 ? -16.910 0.062 15.474 1.00 92.69 110 LEU A N 1
ATOM 785 C CA . LEU A 1 110 ? -15.962 -0.767 14.733 1.00 92.69 110 LEU A CA 1
ATOM 786 C C . LEU A 1 110 ? -14.646 -0.811 15.508 1.00 92.69 110 LEU A C 1
ATOM 788 O O . LEU A 1 110 ? -14.265 0.173 16.140 1.00 92.69 110 LEU A O 1
ATOM 792 N N . ILE A 1 111 ? -13.954 -1.937 15.445 1.00 95.12 111 ILE A N 1
ATOM 793 C CA . ILE A 1 111 ? -12.600 -2.101 15.963 1.00 95.12 111 ILE A CA 1
ATOM 794 C C . ILE A 1 111 ? -11.704 -2.347 14.758 1.00 95.12 111 ILE A C 1
ATOM 796 O O . ILE A 1 111 ? -11.972 -3.242 13.958 1.00 95.12 111 ILE A O 1
ATOM 800 N N . LEU A 1 112 ? -10.679 -1.517 14.605 1.00 95.62 112 LEU A N 1
ATOM 801 C CA . LEU A 1 112 ? -9.596 -1.763 13.663 1.00 95.62 112 LEU A CA 1
ATOM 802 C C . LEU A 1 112 ? -8.468 -2.461 14.399 1.00 95.62 112 LEU A C 1
ATOM 804 O O . LEU A 1 112 ? -8.053 -1.967 15.447 1.00 95.62 112 LEU A O 1
ATOM 808 N N . HIS A 1 113 ? -7.954 -3.544 13.833 1.00 96.44 113 HIS A N 1
ATOM 809 C CA . HIS A 1 113 ? -6.791 -4.261 14.344 1.00 96.44 113 HIS A CA 1
ATOM 810 C C . HIS A 1 113 ? -5.630 -4.138 13.362 1.00 96.44 113 HIS A C 1
ATOM 812 O O . HIS A 1 113 ? -5.855 -4.129 12.157 1.00 96.44 113 HIS A O 1
ATOM 818 N N . TRP A 1 114 ? -4.405 -3.967 13.867 1.00 94.88 114 TRP A N 1
ATOM 819 C CA . TRP A 1 114 ? -3.178 -3.978 13.062 1.00 94.88 114 TRP A CA 1
ATOM 820 C C . TRP A 1 114 ? -1.939 -4.230 13.930 1.00 94.88 114 TRP A C 1
ATOM 822 O O . TRP A 1 114 ? -1.898 -3.906 15.111 1.00 94.88 114 TRP A O 1
ATOM 832 N N . ASN A 1 115 ? -0.881 -4.769 13.339 1.00 90.44 115 ASN A N 1
ATOM 833 C CA . ASN A 1 115 ? 0.323 -5.240 14.019 1.00 90.44 115 ASN A CA 1
ATOM 834 C C . ASN A 1 115 ? 1.298 -4.114 14.403 1.00 90.44 115 ASN A C 1
ATOM 836 O O . ASN A 1 115 ? 1.903 -4.148 15.473 1.00 90.44 115 ASN A O 1
ATOM 840 N N . SER A 1 116 ? 1.522 -3.139 13.515 1.00 86.75 116 SER A N 1
ATOM 841 C CA . SER A 1 116 ? 2.483 -2.042 13.724 1.00 86.75 116 SER A CA 1
ATOM 842 C C . SER A 1 116 ? 2.258 -0.887 12.745 1.00 86.75 116 SER A C 1
ATOM 844 O O . SER A 1 116 ? 1.621 -1.077 11.714 1.00 86.75 116 SER A O 1
ATOM 846 N N . GLY A 1 117 ? 2.801 0.296 13.044 1.00 89.38 117 GLY A N 1
ATOM 847 C CA . GLY A 1 117 ? 2.671 1.495 12.207 1.00 89.38 117 GLY A CA 1
ATOM 848 C C . GLY A 1 117 ? 1.622 2.487 12.716 1.00 89.38 117 GLY A C 1
ATOM 849 O O . GLY A 1 117 ? 1.007 2.295 13.768 1.00 89.38 117 GLY A O 1
ATOM 850 N N . VAL A 1 118 ? 1.450 3.579 11.972 1.00 94.06 118 VAL A N 1
ATOM 851 C CA . VAL A 1 118 ? 0.514 4.664 12.292 1.00 94.06 118 VAL A CA 1
ATOM 852 C C . VAL A 1 118 ? -0.775 4.460 11.508 1.00 94.06 118 VAL A C 1
ATOM 854 O O . VAL A 1 118 ? -0.750 4.439 10.277 1.00 94.06 118 VAL A O 1
ATOM 857 N N . LEU A 1 119 ? -1.898 4.347 12.214 1.00 95.94 119 LEU A N 1
ATOM 858 C CA . LEU A 1 119 ? -3.216 4.368 11.591 1.00 95.94 119 LEU A CA 1
ATOM 859 C C . LEU A 1 119 ? -3.515 5.781 11.074 1.00 95.94 119 LEU A C 1
ATOM 861 O O . LEU A 1 119 ? -3.403 6.762 11.813 1.00 95.94 119 LEU A O 1
ATOM 865 N N . GLU A 1 120 ? -3.906 5.887 9.810 1.00 96.69 120 GLU A N 1
ATOM 866 C CA . GLU A 1 120 ? -4.285 7.139 9.160 1.00 96.69 120 GLU A CA 1
ATOM 867 C C . GLU A 1 120 ? -5.707 7.044 8.609 1.00 96.69 120 GLU A C 1
ATOM 869 O O . GLU A 1 120 ? -6.113 5.986 8.122 1.00 96.69 120 GLU A O 1
ATOM 874 N N . SER A 1 121 ? -6.438 8.160 8.640 1.00 95.12 121 SER A N 1
ATOM 875 C CA . SER A 1 121 ? -7.748 8.294 8.012 1.00 95.12 121 SER A CA 1
ATOM 876 C C . SER A 1 121 ? -7.783 9.359 6.918 1.00 95.12 121 SER A C 1
ATOM 878 O O . SER A 1 121 ? -6.935 10.258 6.865 1.00 95.12 121 SER A O 1
ATOM 880 N N . ALA A 1 122 ? -8.759 9.230 6.018 1.00 95.25 122 ALA A N 1
ATOM 881 C CA . ALA A 1 122 ? -9.049 10.193 4.965 1.00 95.25 122 ALA A CA 1
ATOM 882 C C . ALA A 1 122 ? -10.537 10.178 4.563 1.00 95.25 122 ALA A C 1
ATOM 884 O O . ALA A 1 122 ? -11.167 9.119 4.567 1.00 95.25 122 ALA A O 1
ATOM 885 N N . PRO A 1 123 ? -11.095 11.311 4.093 1.00 92.19 123 PRO A N 1
ATOM 886 C CA . PRO A 1 123 ? -12.465 11.364 3.571 1.00 92.19 123 PRO A CA 1
ATOM 887 C C . PRO A 1 123 ? -12.605 10.742 2.170 1.00 92.19 123 PRO A C 1
ATOM 889 O O . PRO A 1 123 ? -13.713 10.491 1.703 1.00 92.19 123 PRO A O 1
ATOM 892 N N . THR A 1 124 ? -11.493 10.514 1.462 1.00 91.25 124 THR A N 1
ATOM 893 C CA . THR A 1 124 ? -11.473 9.856 0.149 1.00 91.25 124 THR A CA 1
ATOM 894 C C . THR A 1 124 ? -10.306 8.878 0.065 1.00 91.25 124 THR A C 1
ATOM 896 O O . THR A 1 124 ? -9.272 9.102 0.692 1.00 91.25 124 THR A O 1
ATOM 899 N N . VAL A 1 125 ? -10.407 7.855 -0.792 1.00 87.62 125 VAL A N 1
ATOM 900 C CA . VAL A 1 125 ? -9.305 6.908 -1.083 1.00 87.62 125 VAL A CA 1
ATOM 901 C C . VAL A 1 125 ? -8.000 7.613 -1.485 1.00 87.62 125 VAL A C 1
ATOM 903 O O . VAL A 1 125 ? -6.911 7.090 -1.267 1.00 87.62 125 VAL A O 1
ATOM 906 N N . LYS A 1 126 ? -8.076 8.809 -2.082 1.00 89.19 126 LYS A N 1
ATOM 907 C CA . LYS A 1 126 ? -6.891 9.558 -2.528 1.00 89.19 126 LYS A CA 1
ATOM 908 C C . LYS A 1 126 ? -6.286 10.447 -1.436 1.00 89.19 126 LYS A C 1
ATOM 910 O O . LYS A 1 126 ? -5.234 11.037 -1.669 1.00 89.19 126 LYS A O 1
ATOM 915 N N . GLY A 1 127 ? -6.904 10.532 -0.259 1.00 91.88 127 GLY A N 1
ATOM 916 C CA . GLY A 1 127 ? -6.506 11.450 0.804 1.00 91.88 127 GLY A CA 1
ATOM 917 C C . GLY A 1 127 ? -7.296 12.772 0.799 1.00 91.88 127 GLY A C 1
ATOM 918 O O . GLY A 1 127 ? -8.343 12.862 0.148 1.00 91.88 127 GLY A O 1
ATOM 919 N N . PRO A 1 128 ? -6.816 13.806 1.515 1.00 94.69 128 PRO A N 1
ATO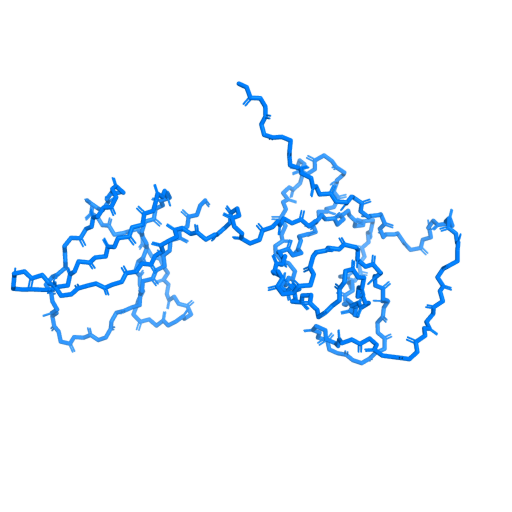M 920 C CA . PRO A 1 128 ? -5.572 13.822 2.290 1.00 94.69 128 PRO A CA 1
ATOM 921 C C . PRO A 1 128 ? -5.624 12.839 3.465 1.00 94.69 128 PRO A C 1
ATOM 923 O O . PRO A 1 128 ? -6.672 12.666 4.075 1.00 94.69 128 PRO A O 1
ATOM 926 N N . TRP A 1 129 ? -4.495 12.188 3.742 1.00 94.56 129 TRP A N 1
ATOM 927 C CA . TRP A 1 129 ? -4.361 11.215 4.825 1.00 94.56 129 TRP A CA 1
ATOM 928 C C . TRP A 1 129 ? -3.748 11.878 6.056 1.00 94.56 129 TRP A C 1
ATOM 930 O O . TRP A 1 129 ? -2.735 12.572 5.939 1.00 94.56 129 TRP A O 1
ATOM 940 N N . SER A 1 130 ? -4.344 11.656 7.223 1.00 97.12 130 SER A N 1
ATOM 941 C CA . SER A 1 130 ? -3.865 12.175 8.507 1.00 97.12 130 SER A CA 1
ATOM 942 C C . SER A 1 130 ? -3.867 11.089 9.571 1.00 97.12 130 SER A C 1
ATOM 944 O O . SER A 1 130 ? -4.748 10.236 9.569 1.00 97.12 130 SER A O 1
ATOM 946 N N . ALA A 1 131 ? -2.909 11.136 10.498 1.00 97.19 131 ALA A N 1
ATOM 947 C CA . ALA A 1 131 ? -2.864 10.204 11.622 1.00 97.19 131 ALA A CA 1
ATOM 948 C C . ALA A 1 131 ? -4.146 10.290 12.462 1.00 97.19 131 ALA A C 1
ATOM 950 O O . ALA A 1 131 ? -4.597 11.391 12.787 1.00 97.19 131 ALA A O 1
ATOM 951 N N . VAL A 1 132 ? -4.696 9.134 12.835 1.00 95.88 132 VAL A N 1
ATOM 952 C CA . VAL A 1 132 ? -5.860 9.044 13.721 1.00 95.88 132 VAL A CA 1
ATOM 953 C C . VAL A 1 132 ? -5.410 9.357 15.155 1.00 95.88 132 VAL A C 1
ATOM 955 O O . VAL A 1 132 ? -4.575 8.631 15.706 1.00 95.88 132 VAL A O 1
ATOM 958 N N . PRO A 1 133 ? -5.917 10.429 15.791 1.00 95.25 133 PRO A N 1
ATOM 959 C CA . PRO A 1 133 ? -5.494 10.798 17.137 1.00 95.25 133 PRO A CA 1
ATOM 960 C C . PRO A 1 133 ? -5.793 9.696 18.160 1.00 95.25 133 PRO A C 1
ATOM 962 O O . PRO A 1 133 ? -6.920 9.222 18.267 1.00 95.25 133 PRO A O 1
ATOM 965 N N . GLY A 1 134 ? -4.780 9.306 18.938 1.00 94.56 134 GLY A N 1
ATOM 966 C CA . GLY A 1 134 ? -4.921 8.290 19.987 1.00 94.56 134 GLY A CA 1
ATOM 967 C C . GLY A 1 134 ? -4.986 6.843 19.486 1.00 94.56 134 GLY A C 1
ATOM 968 O O . GLY A 1 134 ? -5.160 5.941 20.300 1.00 94.56 134 GLY A O 1
ATOM 969 N N . ALA A 1 135 ? -4.832 6.600 18.183 1.00 96.25 135 ALA A N 1
ATOM 970 C CA . ALA A 1 135 ? -4.719 5.250 17.647 1.00 96.25 135 ALA A CA 1
ATOM 971 C C . ALA A 1 135 ? -3.320 4.667 17.889 1.00 96.25 135 ALA A C 1
ATOM 973 O O . ALA A 1 135 ? -2.303 5.293 17.580 1.00 96.25 135 ALA A O 1
ATOM 974 N N . SER A 1 136 ? -3.272 3.441 18.403 1.00 96.06 136 SER A N 1
ATOM 975 C CA . SER A 1 136 ? -2.044 2.674 18.611 1.00 96.06 136 SER A CA 1
ATOM 976 C C . SER A 1 136 ? -2.314 1.191 18.397 1.00 96.06 136 SER A C 1
ATOM 978 O O . SER A 1 136 ? -3.346 0.699 18.840 1.00 96.06 136 SER A O 1
ATOM 980 N N . ALA A 1 137 ? -1.375 0.475 17.778 1.00 92.88 137 ALA A N 1
ATOM 981 C CA . ALA A 1 137 ? -1.451 -0.981 17.676 1.00 92.88 137 ALA A CA 1
ATOM 982 C C . ALA A 1 137 ? -1.546 -1.625 19.084 1.00 92.88 137 ALA A C 1
ATOM 984 O O . ALA A 1 137 ? -0.928 -1.104 20.021 1.00 92.88 137 ALA A O 1
ATOM 985 N N . PRO A 1 138 ? -2.271 -2.748 19.259 1.00 95.56 138 PRO A N 1
ATOM 986 C CA . PRO A 1 138 ? -2.812 -3.592 18.197 1.00 95.56 138 PRO A CA 1
ATOM 987 C C . PRO A 1 138 ? -4.245 -3.267 17.759 1.00 95.56 138 PRO A C 1
ATOM 989 O O . PRO A 1 138 ? -4.744 -3.918 16.847 1.00 95.56 138 PRO A O 1
ATOM 992 N N . GLU A 1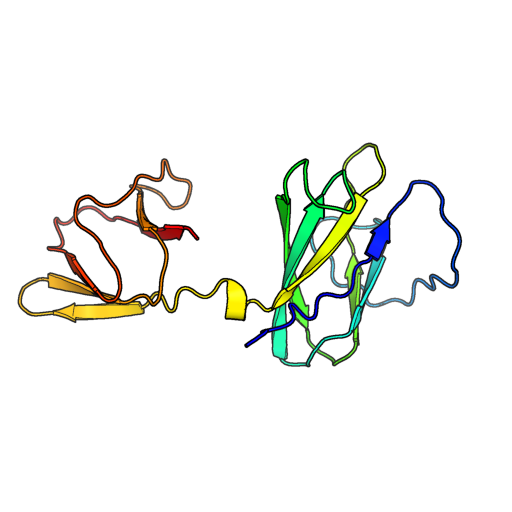 139 ? -4.928 -2.317 18.405 1.00 95.56 139 GLU A N 1
ATOM 993 C CA . GLU A 1 139 ? -6.344 -2.054 18.139 1.00 95.56 139 GLU A CA 1
ATOM 994 C C . GLU A 1 139 ? -6.764 -0.601 18.390 1.00 95.56 139 GLU A C 1
ATOM 996 O O . GLU A 1 139 ? -6.220 0.095 19.248 1.00 95.56 139 GLU A O 1
ATOM 1001 N N . HIS A 1 140 ? -7.793 -0.147 17.677 1.00 95.88 140 HIS A N 1
ATOM 1002 C CA . HIS A 1 140 ? -8.444 1.135 17.931 1.00 95.88 140 HIS A CA 1
ATOM 1003 C C . HIS A 1 140 ? -9.941 1.063 17.646 1.00 95.88 140 HIS A C 1
ATOM 1005 O O . HIS A 1 140 ? -10.375 0.559 16.612 1.00 95.88 140 HIS A O 1
ATOM 1011 N N . SER A 1 141 ? -10.728 1.584 18.587 1.00 94.88 141 SER A N 1
ATOM 1012 C CA . SER A 1 141 ? -12.186 1.626 18.489 1.00 94.88 141 SER A CA 1
ATOM 1013 C C . SER A 1 141 ? -12.657 2.921 17.839 1.00 94.88 141 SER A C 1
ATOM 1015 O O . SER A 1 141 ? -12.230 4.011 18.213 1.00 94.88 141 SER A O 1
ATOM 1017 N N . LEU A 1 142 ? -13.599 2.790 16.915 1.00 91.19 142 LEU A N 1
ATOM 1018 C CA . LEU A 1 142 ? -14.216 3.878 16.174 1.00 91.19 142 LEU A CA 1
ATOM 1019 C C . LEU A 1 142 ? -15.728 3.840 16.381 1.00 91.19 142 LEU A C 1
ATOM 1021 O O . LEU A 1 142 ? -16.348 2.780 16.292 1.00 91.19 142 LEU A O 1
ATOM 1025 N N . ALA A 1 143 ? -16.341 5.004 16.575 1.00 88.62 143 ALA A N 1
ATOM 1026 C CA . ALA A 1 143 ? -17.789 5.153 16.504 1.00 88.62 143 ALA A CA 1
ATOM 1027 C C . ALA A 1 143 ? -18.166 5.641 15.094 1.00 88.62 143 ALA A C 1
ATOM 1029 O O . ALA A 1 143 ? -17.767 6.747 14.725 1.00 88.62 143 ALA A O 1
ATOM 1030 N N . PRO A 1 144 ? -18.917 4.867 14.289 1.00 81.62 144 PRO A N 1
ATOM 1031 C CA . PRO A 1 144 ? -19.340 5.311 12.966 1.00 81.62 144 PRO A CA 1
ATOM 1032 C C . PRO A 1 144 ? -20.198 6.577 13.069 1.00 81.62 144 PRO A C 1
ATOM 1034 O O . PRO A 1 144 ? -21.263 6.568 13.682 1.00 81.62 144 PRO A O 1
ATOM 1037 N N . THR A 1 145 ? -19.755 7.671 12.450 1.00 79.62 145 THR A N 1
ATOM 1038 C CA . THR A 1 145 ? -20.458 8.969 12.478 1.00 79.62 145 THR A CA 1
ATOM 1039 C C . THR A 1 145 ? -21.366 9.192 11.262 1.00 79.62 145 THR A C 1
ATOM 1041 O O . THR A 1 145 ? -21.953 10.260 11.108 1.00 79.62 145 THR A O 1
ATOM 1044 N N . GLY A 1 146 ? -21.513 8.184 10.394 1.00 70.81 146 GLY A N 1
ATOM 1045 C CA . GLY A 1 146 ? -22.379 8.207 9.208 1.00 70.81 146 GLY A CA 1
ATOM 1046 C C . GLY A 1 146 ? -21.735 8.782 7.940 1.00 70.81 146 GLY A C 1
ATOM 1047 O O . GLY A 1 146 ? -22.215 8.496 6.846 1.00 70.81 146 GLY A O 1
ATOM 1048 N N . ALA A 1 147 ? -20.631 9.528 8.050 1.00 79.06 147 ALA A N 1
ATOM 1049 C CA . ALA A 1 147 ? -19.783 9.856 6.904 1.00 79.06 147 ALA A CA 1
ATOM 1050 C C . ALA A 1 147 ? -18.848 8.675 6.589 1.00 79.06 147 ALA A C 1
ATOM 1052 O O . ALA A 1 147 ? -18.307 8.051 7.500 1.00 79.06 147 ALA A O 1
ATOM 1053 N N . GLY A 1 148 ? -18.664 8.358 5.305 1.00 82.38 148 GLY A N 1
ATOM 1054 C CA . GLY A 1 148 ? -17.686 7.353 4.888 1.00 82.38 148 GLY A CA 1
ATOM 1055 C C . GLY A 1 148 ? -16.263 7.852 5.139 1.00 82.38 148 GLY A C 1
ATOM 1056 O O . GLY A 1 148 ? -15.902 8.927 4.664 1.00 82.38 148 GLY A O 1
ATOM 1057 N N . GLU A 1 149 ? -15.467 7.071 5.864 1.00 89.88 149 GLU A N 1
ATOM 1058 C CA . GLU A 1 149 ? -14.058 7.347 6.143 1.00 89.88 149 GLU A CA 1
ATOM 1059 C C . GLU A 1 149 ? -13.208 6.153 5.692 1.00 89.88 149 GLU A C 1
ATOM 1061 O O . GLU A 1 149 ? -13.619 4.997 5.808 1.00 89.88 149 GLU A O 1
ATOM 1066 N N . PHE A 1 150 ? -12.042 6.438 5.118 1.00 93.56 150 PHE A N 1
ATOM 1067 C CA . PHE A 1 150 ? -11.091 5.436 4.649 1.00 93.56 150 PHE A CA 1
ATOM 1068 C C . PHE A 1 150 ? -9.937 5.346 5.633 1.00 93.56 150 PHE A C 1
ATOM 1070 O O . PHE A 1 150 ? -9.437 6.378 6.073 1.00 93.56 150 PHE A O 1
ATOM 1077 N N . TYR A 1 151 ? -9.481 4.128 5.918 1.00 93.69 151 TYR A N 1
ATOM 1078 C CA . TYR A 1 151 ? -8.368 3.870 6.826 1.00 93.69 151 TYR A CA 1
ATOM 1079 C C . TYR A 1 151 ? -7.241 3.138 6.108 1.00 93.69 151 TYR A C 1
ATOM 1081 O O . TYR A 1 151 ? -7.476 2.321 5.216 1.00 93.69 151 TYR A O 1
ATOM 1089 N N . ARG A 1 152 ? -6.008 3.442 6.505 1.00 93.69 152 ARG A N 1
ATOM 1090 C CA . ARG A 1 152 ? -4.798 2.720 6.102 1.00 93.69 152 ARG A CA 1
ATOM 1091 C C . ARG A 1 152 ? -3.800 2.723 7.248 1.00 93.69 152 ARG A C 1
ATOM 1093 O O . ARG A 1 152 ? -3.895 3.555 8.148 1.00 93.69 152 ARG A O 1
ATOM 1100 N N . VAL A 1 153 ? -2.784 1.877 7.159 1.00 92.62 153 VAL A N 1
ATOM 1101 C CA . VAL A 1 153 ? -1.617 1.965 8.039 1.00 92.62 153 VAL A CA 1
ATOM 1102 C C . VAL A 1 153 ? -0.421 2.454 7.239 1.00 92.62 153 VAL A C 1
ATOM 1104 O O . VAL A 1 153 ? -0.165 1.987 6.129 1.00 92.62 153 VAL A O 1
ATOM 1107 N N . ARG A 1 154 ? 0.312 3.408 7.809 1.00 88.69 154 ARG A N 1
ATOM 1108 C CA . ARG A 1 154 ? 1.616 3.839 7.313 1.00 88.69 154 ARG A CA 1
ATOM 1109 C C . ARG A 1 154 ? 2.711 3.243 8.194 1.00 88.69 154 ARG A C 1
ATOM 1111 O O . ARG A 1 154 ? 2.717 3.480 9.404 1.00 88.69 154 ARG A O 1
ATOM 1118 N N . GLN A 1 155 ? 3.623 2.497 7.577 1.00 77.19 155 GLN A N 1
ATOM 1119 C CA . GLN A 1 155 ? 4.868 2.036 8.197 1.00 77.19 155 GLN A CA 1
ATOM 1120 C C . GLN A 1 155 ? 6.000 3.049 8.012 1.00 77.19 155 GLN A C 1
ATOM 1122 O O . GLN A 1 155 ? 5.952 3.825 7.026 1.00 77.19 155 GLN A O 1
#

Secondary structure (DSSP, 8-state):
--------EEEE-SS---------S--EESSSSSPPEEEEE--TT-EEEEEEESSTT-TT--EEEEEEE-SSSEEEEE----SSS-EEEEEEEGGGT----EEEEETTEEEEE-SSSEEEEESSTT---EEPTT-BTTEEEE---SS--EEEEE-

Radius of gyration: 19.29 Å; Cα contacts (8 Å, |Δi|>4): 282; chains: 1; bounding box: 49×33×46 Å

Solvent-accessible surface area (backbone atoms only — not comparable to full-atom values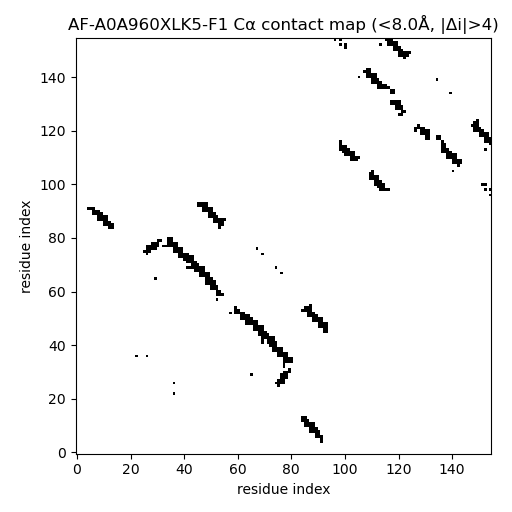): 9546 Å² total; per-residue (Å²): 135,87,79,76,82,88,42,69,78,46,81,49,46,100,78,70,91,82,77,82,88,69,96,65,96,76,57,50,62,75,60,73,88,88,54,60,71,46,81,42,79,57,51,52,78,41,47,28,38,36,29,40,16,74,33,89,85,34,85,77,41,75,42,84,75,49,76,46,74,31,81,34,47,60,43,48,36,28,41,66,77,74,100,75,70,53,35,30,34,38,43,40,57,38,80,80,71,56,37,60,76,47,79,45,87,45,95,86,32,38,30,39,34,30,73,57,54,46,47,26,36,18,78,36,95,90,36,75,72,42,75,44,87,91,54,48,62,56,52,40,81,42,69,83,81,83,70,75,71,40,76,50,70,47,123

Nearest PDB structures (foldseek):
  1w8z-assembly2_B  TM=3.233E-01  e=2.109E+00  Piromyces sp. 'equi'
  1w90-assembly2_B  TM=3.200E-01  e=1.891E+00  Piromyces sp. 'equi'
  1w90-assembly1_A  TM=3.193E-01  e=2.771E+00  Piromyces sp. 'equi'
  1w8t-assembly1_A  TM=3.198E-01  e=4.061E+00  Piromyces sp. 'equi'
  4qd2-assembly1_A  TM=2.172E-01  e=9.208E+00  Clostridium botulinum A str. Hall

Mean predicted aligned error: 14.36 Å